Protein AF-A0AAD3MN88-F1 (afdb_monomer)

Organism: Lates japonicus (NCBI:txid270547)

pLDDT: mean 76.92, std 19.38, range [37.38, 96.88]

Sequence (72 aa):
MSEGKARRGPNGENIESPGYPYGYPNYANCTWVIVAAEHNRIQLVSQGFALEEDFDILSVYDGPPSPGNHNV

Secondary structure (DSSP, 8-state):
----------TTPPP--TTTTS-PPTT--------PPTT-------S-----TTT------SSS--TT----

InterPro domains:
  IPR000859 CUB domain [PF00431] (13-66)
  IPR000859 CUB domain [PS01180] (2-72)
  IPR000859 CUB domain [cd00041] (15-68)
  IPR035914 Spermadhesin, CUB domain superfamily [G3DSA:2.60.120.290] (4-71)
  IPR035914 Spermadhesin, CUB domain superfamily [SSF49854] (14-69)
  IPR052129 Spermadhesin-Link domain-containing protein [PTHR46908] (14-65)

Structure (mmCIF, N/CA/C/O backbone):
data_AF-A0AAD3MN88-F1
#
_entry.id   AF-A0AAD3MN88-F1
#
loop_
_atom_site.group_PDB
_atom_site.id
_atom_site.type_symbol
_atom_site.label_atom_id
_atom_site.label_alt_id
_atom_site.label_comp_id
_atom_site.label_asym_id
_atom_site.label_entity_id
_atom_site.label_seq_id
_atom_site.pdbx_PDB_ins_code
_atom_site.Cartn_x
_atom_site.Cartn_y
_atom_site.Cartn_z
_atom_site.occupancy
_atom_site.B_iso_or_equiv
_atom_site.auth_seq_id
_atom_site.auth_comp_id
_atom_site.auth_asym_id
_atom_site.auth_atom_id
_atom_site.pdbx_PDB_model_num
ATOM 1 N N . MET A 1 1 ? 7.106 9.908 -9.531 1.00 37.88 1 MET A N 1
ATOM 2 C CA . MET A 1 1 ? 6.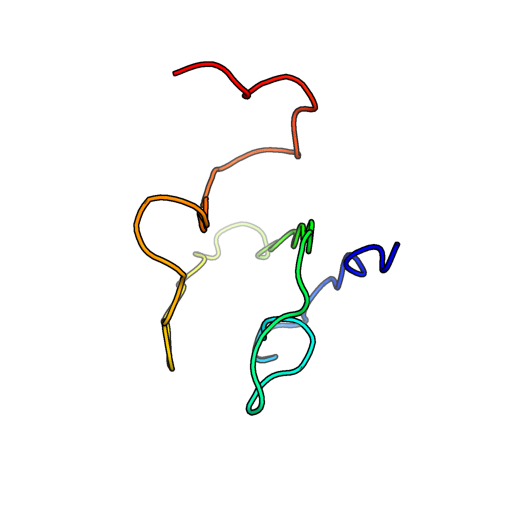517 10.327 -8.243 1.00 37.88 1 MET A CA 1
ATOM 3 C C . MET A 1 1 ? 5.006 10.301 -8.406 1.00 37.88 1 MET A C 1
ATOM 5 O O . MET A 1 1 ? 4.423 11.292 -8.820 1.00 37.88 1 MET A O 1
ATOM 9 N N . SER A 1 2 ? 4.381 9.141 -8.221 1.00 37.97 2 SER A N 1
ATOM 10 C CA . SER A 1 2 ? 2.921 9.040 -8.151 1.00 37.97 2 SER A CA 1
ATOM 11 C C . SER A 1 2 ? 2.581 8.753 -6.699 1.00 37.97 2 SER A C 1
ATOM 13 O O . SER A 1 2 ? 2.806 7.644 -6.223 1.00 37.97 2 SER A O 1
ATOM 15 N N . GLU A 1 3 ? 2.133 9.775 -5.981 1.00 41.91 3 GLU A N 1
ATOM 16 C CA . GLU A 1 3 ? 1.660 9.622 -4.611 1.00 41.91 3 GLU A CA 1
ATOM 17 C C . GLU A 1 3 ? 0.418 8.722 -4.623 1.00 41.91 3 GLU A C 1
ATOM 19 O O . GLU A 1 3 ? -0.560 8.995 -5.328 1.00 41.91 3 GLU A O 1
ATOM 24 N N . GLY A 1 4 ? 0.463 7.619 -3.873 1.00 45.09 4 GLY A N 1
ATOM 25 C CA . GLY A 1 4 ? -0.710 6.792 -3.629 1.00 45.09 4 GLY A CA 1
ATOM 26 C C . GLY A 1 4 ? -1.786 7.640 -2.955 1.00 45.09 4 GLY A C 1
ATOM 27 O O . GLY A 1 4 ? -1.625 8.101 -1.828 1.00 45.09 4 GLY A O 1
ATOM 28 N N . LYS A 1 5 ? -2.887 7.893 -3.664 1.00 45.16 5 LYS A N 1
ATOM 29 C CA . LYS A 1 5 ? -4.021 8.658 -3.144 1.00 45.16 5 LYS A CA 1
ATOM 30 C C . LYS A 1 5 ? -4.599 7.917 -1.939 1.00 45.16 5 LYS A C 1
ATOM 32 O O . LYS A 1 5 ? -5.139 6.826 -2.108 1.00 45.16 5 LYS A O 1
ATOM 37 N N . ALA A 1 6 ? -4.556 8.538 -0.759 1.00 42.66 6 ALA A N 1
ATOM 38 C CA . ALA A 1 6 ? -5.278 8.077 0.424 1.00 42.66 6 ALA A CA 1
ATOM 39 C C . ALA A 1 6 ? -6.785 8.064 0.116 1.00 42.66 6 ALA A C 1
ATOM 41 O O . ALA A 1 6 ? -7.491 9.068 0.246 1.00 42.66 6 ALA A O 1
ATOM 42 N N . ARG A 1 7 ? -7.291 6.938 -0.387 1.00 50.00 7 ARG A N 1
ATOM 43 C CA . ARG A 1 7 ? -8.722 6.728 -0.581 1.00 50.00 7 ARG A CA 1
ATOM 44 C C . ARG A 1 7 ? -9.286 6.209 0.733 1.00 50.00 7 ARG A C 1
ATOM 46 O O . ARG A 1 7 ? -8.961 5.105 1.151 1.00 50.00 7 ARG A O 1
ATOM 53 N N . ARG A 1 8 ? -10.162 6.997 1.363 1.00 49.16 8 ARG A N 1
ATOM 54 C CA . ARG A 1 8 ? -11.197 6.446 2.244 1.00 49.16 8 ARG A CA 1
ATOM 55 C C . ARG A 1 8 ? -12.106 5.612 1.347 1.00 49.16 8 ARG A C 1
ATOM 57 O O . ARG A 1 8 ? -13.014 6.168 0.737 1.00 49.16 8 ARG A O 1
ATOM 64 N N . GLY A 1 9 ? -11.799 4.330 1.187 1.00 48.38 9 GLY A N 1
ATOM 65 C CA . GLY A 1 9 ? -12.704 3.420 0.498 1.00 48.38 9 GLY A CA 1
ATOM 66 C C . GLY A 1 9 ? -14.000 3.342 1.308 1.00 48.38 9 GLY A C 1
ATOM 67 O O . GLY A 1 9 ? -13.931 2.990 2.489 1.00 48.38 9 GLY A O 1
ATOM 68 N N . PRO A 1 10 ? -15.169 3.709 0.756 1.00 45.44 10 PRO A N 1
ATOM 69 C CA . PRO A 1 10 ? -16.425 3.305 1.364 1.00 45.44 10 PRO A CA 1
ATOM 70 C C . PRO A 1 10 ? -16.490 1.772 1.325 1.00 45.44 10 PRO A C 1
ATOM 72 O O . PRO A 1 10 ? -15.871 1.143 0.467 1.00 45.44 10 PRO A O 1
ATOM 75 N N . ASN A 1 11 ? -17.213 1.168 2.267 1.00 52.81 11 ASN A N 1
ATOM 76 C CA . ASN A 1 11 ? -17.436 -0.278 2.321 1.00 52.81 11 ASN A CA 1
ATOM 77 C C . ASN A 1 11 ? -17.685 -0.857 0.907 1.00 52.81 11 ASN A C 1
ATOM 79 O O . ASN A 1 11 ? -18.716 -0.555 0.308 1.00 52.81 11 ASN A O 1
ATOM 83 N N . GLY A 1 12 ? -16.755 -1.671 0.388 1.00 57.06 12 GLY A N 1
ATOM 84 C CA . GLY A 1 12 ? -16.927 -2.419 -0.866 1.00 57.06 12 GLY A CA 1
ATOM 85 C C . GLY A 1 12 ? -16.156 -1.956 -2.115 1.00 57.06 12 GLY A C 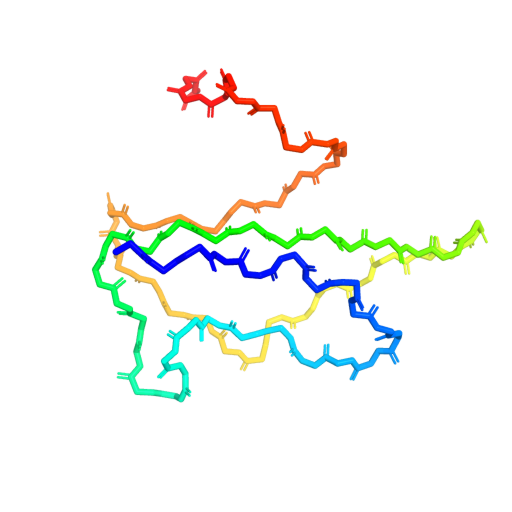1
ATOM 86 O O . GLY A 1 12 ? -16.382 -2.551 -3.163 1.00 57.06 12 GLY A O 1
ATOM 87 N N . GLU A 1 13 ? -15.260 -0.959 -2.066 1.00 68.81 13 GLU A N 1
ATOM 88 C CA . GLU A 1 13 ? -14.341 -0.690 -3.200 1.00 68.81 13 GLU A CA 1
ATOM 89 C C . GLU A 1 13 ? -13.131 -1.650 -3.201 1.00 68.81 13 GLU A C 1
ATOM 91 O O . GLU A 1 13 ? -12.491 -1.859 -2.168 1.00 68.81 13 GLU A O 1
ATOM 96 N N . ASN A 1 14 ? -12.786 -2.192 -4.376 1.00 78.56 14 ASN A N 1
ATOM 97 C CA . ASN A 1 14 ? -11.537 -2.923 -4.597 1.00 78.56 14 ASN A CA 1
ATOM 98 C C . ASN A 1 14 ? -10.337 -1.966 -4.468 1.00 78.56 14 ASN A C 1
ATOM 100 O O . ASN A 1 14 ? -10.297 -0.913 -5.106 1.00 78.56 14 ASN A O 1
ATOM 104 N N . ILE A 1 15 ? -9.347 -2.345 -3.655 1.00 86.88 15 ILE A N 1
ATOM 105 C CA . ILE A 1 15 ? -8.050 -1.663 -3.581 1.00 86.88 15 ILE A CA 1
ATOM 106 C C . ILE A 1 15 ? -7.104 -2.378 -4.537 1.00 86.88 15 ILE A C 1
ATOM 108 O O . ILE A 1 15 ? -6.875 -3.578 -4.403 1.00 86.88 15 ILE A O 1
ATOM 112 N N . GLU A 1 16 ? -6.553 -1.632 -5.486 1.00 89.88 16 GLU A N 1
ATOM 113 C CA . GLU A 1 16 ? -5.671 -2.161 -6.521 1.00 89.88 16 GLU A CA 1
ATOM 114 C C . GLU A 1 16 ? -4.329 -1.431 -6.507 1.00 89.88 16 GLU A C 1
ATOM 116 O O . GLU A 1 16 ? -4.243 -0.238 -6.190 1.00 89.88 16 GLU A O 1
ATOM 121 N N . SER A 1 17 ? -3.272 -2.149 -6.886 1.00 91.00 17 SER A N 1
ATOM 122 C CA . SER A 1 17 ? -1.980 -1.537 -7.170 1.00 91.00 17 SER A CA 1
ATOM 123 C C . SER A 1 17 ? -2.112 -0.555 -8.344 1.00 91.00 17 SER A C 1
ATOM 125 O O . SER A 1 17 ? -2.856 -0.837 -9.291 1.00 91.00 17 SER A O 1
ATOM 127 N N . PRO A 1 18 ? -1.369 0.567 -8.360 1.00 90.62 18 PRO A N 1
ATOM 128 C CA . PRO A 1 18 ? -1.321 1.433 -9.535 1.00 90.62 18 PRO A CA 1
ATOM 129 C C . PRO A 1 18 ? -0.964 0.61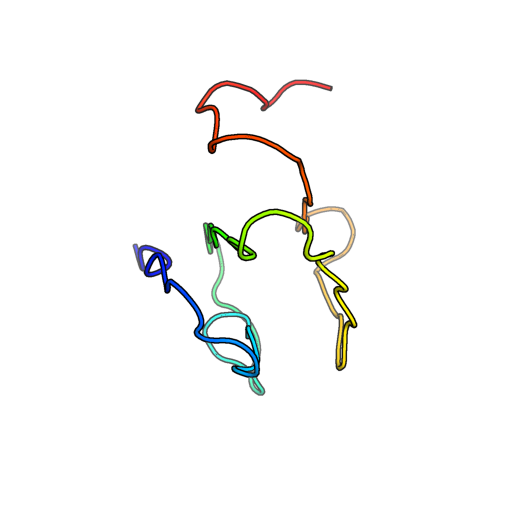4 -10.777 1.00 90.62 18 PRO A C 1
ATOM 131 O O . PRO A 1 18 ? -0.066 -0.210 -10.709 1.00 90.62 18 PRO A O 1
ATOM 134 N N . GLY A 1 19 ? -1.661 0.812 -11.895 1.00 88.94 19 GLY A N 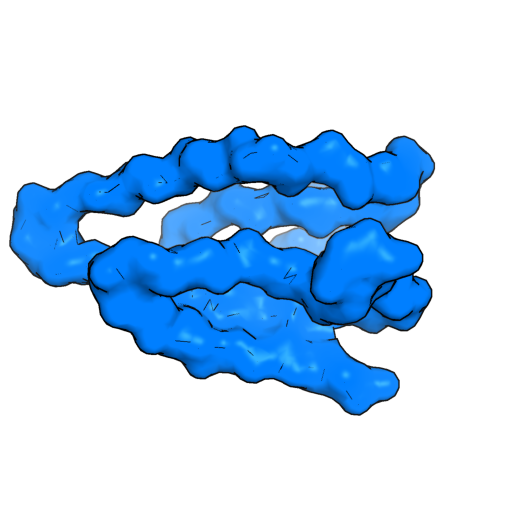1
ATOM 135 C CA . GLY A 1 19 ? -1.366 0.098 -13.143 1.00 88.94 19 GLY A CA 1
ATOM 136 C C . GLY A 1 19 ? -1.944 -1.317 -13.259 1.00 88.94 19 GLY A C 1
ATOM 137 O O . GLY A 1 19 ? -1.796 -1.927 -14.316 1.00 88.94 19 GLY A O 1
ATOM 138 N N . TYR A 1 20 ? -2.662 -1.829 -12.250 1.00 88.88 20 TYR A N 1
ATOM 139 C CA . TYR A 1 20 ? -3.445 -3.063 -12.403 1.00 88.88 20 TYR A CA 1
ATOM 140 C C . TYR A 1 20 ? -4.406 -2.966 -13.616 1.00 88.88 20 TYR A C 1
ATOM 142 O O . TYR A 1 20 ? -5.003 -1.906 -13.824 1.00 88.88 20 TYR A O 1
ATOM 150 N N . PRO A 1 21 ? -4.557 -4.024 -14.446 1.00 92.62 21 PRO A N 1
ATOM 151 C CA . PRO A 1 21 ? -3.955 -5.362 -14.340 1.00 92.62 21 PRO A CA 1
ATOM 152 C C . PRO A 1 21 ? -2.587 -5.52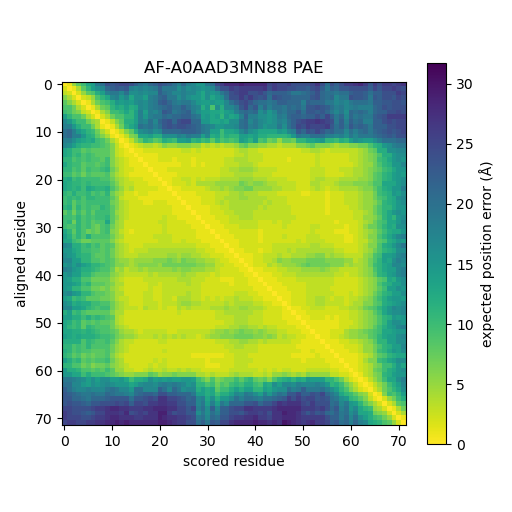0 -15.032 1.00 92.62 21 PRO A C 1
ATOM 154 O O . PRO A 1 21 ? -2.075 -6.631 -15.120 1.00 92.62 21 PRO A O 1
ATOM 157 N N . TYR A 1 22 ? -1.994 -4.443 -15.547 1.00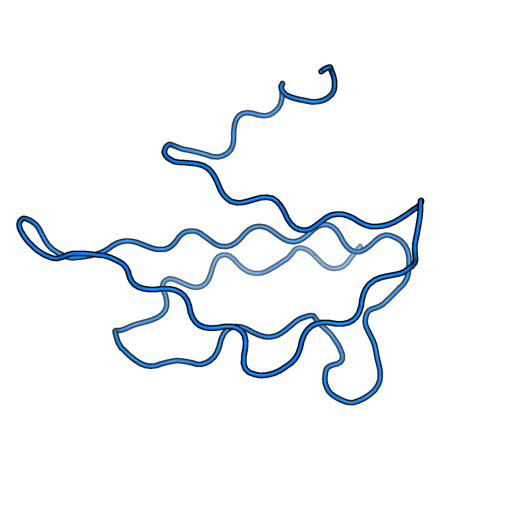 92.06 22 TYR A N 1
ATOM 158 C CA . TYR A 1 22 ? -0.789 -4.481 -16.388 1.00 92.06 22 TYR A CA 1
ATOM 159 C C . TYR A 1 22 ? 0.537 -4.480 -15.608 1.00 92.06 22 TYR A C 1
ATOM 161 O O . TYR A 1 22 ? 1.598 -4.580 -16.219 1.00 92.06 22 TYR A O 1
ATOM 169 N N . GLY A 1 23 ? 0.477 -4.393 -14.279 1.00 89.62 23 GLY A N 1
ATOM 170 C CA . GLY A 1 23 ? 1.637 -4.355 -13.388 1.00 89.62 23 GLY A CA 1
ATOM 171 C C . GLY A 1 23 ? 1.832 -2.983 -12.746 1.00 89.62 23 GLY A C 1
ATOM 172 O O . GLY A 1 23 ? 1.372 -1.962 -13.263 1.00 89.62 23 GLY A O 1
ATOM 173 N N . TYR A 1 24 ? 2.490 -2.966 -11.590 1.00 93.38 24 TYR A N 1
ATOM 174 C CA . TYR A 1 24 ? 2.776 -1.740 -10.855 1.00 93.38 24 TYR A CA 1
ATOM 175 C C . TYR A 1 24 ? 4.057 -1.058 -11.352 1.00 93.38 24 TYR A C 1
ATOM 177 O O . TYR A 1 24 ? 4.956 -1.724 -11.861 1.00 93.38 24 TYR A O 1
ATOM 185 N N . PRO A 1 25 ? 4.150 0.282 -11.259 1.00 94.31 25 PRO A N 1
ATOM 186 C CA . PRO A 1 25 ? 5.342 0.997 -11.688 1.00 94.31 25 PRO A CA 1
ATOM 187 C C . PRO A 1 25 ? 6.494 0.791 -10.698 1.00 94.31 25 PRO A C 1
ATOM 189 O O . PRO A 1 25 ? 6.278 0.703 -9.490 1.00 94.31 25 PRO A O 1
ATOM 192 N N . ASN A 1 26 ? 7.727 0.820 -11.205 1.00 93.56 26 ASN A N 1
ATOM 193 C CA . ASN A 1 26 ? 8.924 0.815 -10.365 1.00 93.56 26 ASN A CA 1
ATOM 194 C C . ASN A 1 26 ? 8.895 1.975 -9.361 1.00 93.56 26 ASN A C 1
ATOM 196 O O . ASN A 1 26 ? 8.464 3.088 -9.688 1.00 93.56 26 ASN A O 1
ATOM 200 N N . TYR A 1 27 ? 9.419 1.725 -8.160 1.00 92.06 27 TYR A N 1
ATOM 201 C CA . TYR A 1 27 ? 9.484 2.703 -7.067 1.00 92.06 27 TYR A CA 1
ATOM 202 C C . TYR A 1 27 ? 8.107 3.213 -6.602 1.00 92.06 27 TYR A C 1
ATOM 204 O O . TYR A 1 27 ? 7.995 4.331 -6.085 1.00 92.06 27 TYR A O 1
ATOM 212 N N . ALA A 1 28 ? 7.044 2.425 -6.798 1.00 89.69 28 ALA A N 1
ATOM 213 C CA . ALA A 1 28 ? 5.736 2.727 -6.236 1.00 89.69 28 ALA A CA 1
ATOM 214 C C . ALA A 1 28 ? 5.808 2.737 -4.702 1.00 89.69 28 ALA A C 1
ATOM 216 O O . ALA A 1 28 ? 6.223 1.767 -4.080 1.00 89.69 28 ALA A O 1
ATOM 217 N N . ASN A 1 29 ? 5.352 3.828 -4.089 1.00 87.38 29 ASN A N 1
ATOM 218 C CA . ASN A 1 29 ? 5.184 3.928 -2.644 1.00 87.38 29 ASN A CA 1
ATOM 219 C C . ASN A 1 29 ? 3.722 4.279 -2.359 1.00 87.38 29 ASN A C 1
ATOM 221 O O . ASN A 1 29 ? 3.286 5.414 -2.577 1.00 87.38 29 ASN A O 1
ATOM 225 N N . CYS A 1 30 ? 2.951 3.266 -1.970 1.00 86.50 30 CYS A N 1
ATOM 226 C CA . CYS A 1 30 ? 1.508 3.365 -1.811 1.00 86.50 30 CYS A CA 1
ATOM 227 C C . CYS A 1 30 ? 1.111 3.117 -0.359 1.00 86.50 30 CYS A C 1
ATOM 229 O O . CYS A 1 30 ? 1.493 2.112 0.230 1.00 86.50 30 CYS A O 1
ATOM 231 N N . THR A 1 31 ? 0.263 3.998 0.169 1.00 85.31 31 THR A N 1
ATOM 232 C CA . THR A 1 31 ? -0.327 3.847 1.498 1.00 85.31 31 THR A CA 1
ATOM 233 C C . THR A 1 31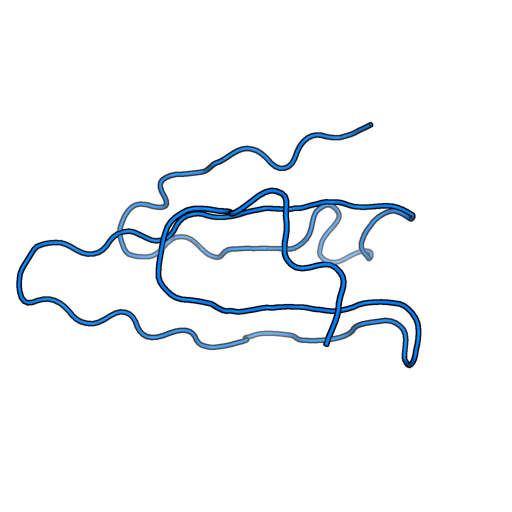 ? -1.833 4.004 1.391 1.00 85.31 31 THR A C 1
ATOM 235 O O . THR A 1 31 ? -2.333 5.025 0.910 1.00 85.31 31 THR A O 1
ATOM 238 N N . TRP A 1 32 ? -2.564 3.009 1.884 1.00 84.06 32 TRP A N 1
ATOM 239 C CA . TRP A 1 32 ? -4.016 3.054 2.006 1.00 84.06 32 TRP A CA 1
ATOM 240 C C . TRP A 1 32 ? -4.399 2.990 3.480 1.00 84.06 32 TRP A C 1
ATOM 242 O O . TRP A 1 32 ? -3.847 2.195 4.234 1.00 84.06 32 TRP A O 1
ATOM 252 N N . VAL A 1 33 ? -5.354 3.825 3.888 1.00 82.94 33 VAL A N 1
ATOM 253 C CA . VAL A 1 33 ? -5.889 3.825 5.253 1.00 82.94 33 VAL A CA 1
ATOM 254 C C . VAL A 1 33 ? -7.309 3.288 5.203 1.00 82.94 33 VAL A C 1
ATOM 256 O O . VAL A 1 33 ? -8.201 3.922 4.636 1.00 82.94 33 VAL A O 1
ATOM 259 N N . ILE A 1 34 ? -7.507 2.117 5.799 1.00 81.94 34 ILE A N 1
ATOM 260 C CA . ILE A 1 34 ? -8.804 1.447 5.866 1.00 81.94 34 ILE A CA 1
ATOM 261 C C . ILE A 1 34 ? -9.393 1.720 7.246 1.00 81.94 34 ILE A C 1
ATOM 263 O O . ILE A 1 34 ? -8.792 1.387 8.261 1.00 81.94 34 ILE A O 1
ATOM 267 N N . VAL A 1 35 ? -10.569 2.347 7.279 1.00 83.44 35 VAL A N 1
ATOM 268 C CA . VAL A 1 35 ? -11.267 2.695 8.522 1.00 83.44 35 VAL A CA 1
ATOM 269 C C . VAL A 1 35 ? -12.636 2.039 8.499 1.00 83.44 35 VAL A C 1
ATOM 271 O O . VAL A 1 35 ? -13.445 2.327 7.619 1.00 83.44 35 VAL A O 1
ATOM 274 N N . ALA A 1 36 ? -12.899 1.173 9.472 1.00 83.06 36 ALA A N 1
ATOM 275 C CA . ALA A 1 36 ? -14.232 0.645 9.719 1.00 83.06 36 ALA A CA 1
ATOM 276 C C . ALA A 1 36 ? -14.968 1.518 10.746 1.00 83.06 36 ALA A C 1
ATOM 278 O O . ALA A 1 36 ? -14.345 2.218 11.544 1.00 83.06 36 ALA A O 1
ATOM 279 N N . ALA A 1 37 ? -16.302 1.476 10.726 1.00 86.88 37 ALA A N 1
ATOM 280 C CA . ALA A 1 37 ? -17.099 2.068 11.795 1.00 86.88 37 ALA A CA 1
ATOM 281 C C . ALA A 1 37 ? -16.798 1.386 13.139 1.00 86.88 37 ALA A C 1
ATOM 283 O O . ALA A 1 37 ? -16.336 0.241 13.179 1.00 86.88 37 ALA A O 1
ATOM 284 N N . GLU A 1 38 ? -17.087 2.080 14.237 1.00 87.19 38 GLU A N 1
ATOM 285 C CA . GLU A 1 38 ? -16.951 1.503 15.572 1.00 87.19 38 GLU A CA 1
ATOM 286 C C . GLU A 1 38 ? -17.711 0.175 15.669 1.00 87.19 38 GLU A C 1
ATOM 288 O O . GLU A 1 38 ? -18.794 0.013 15.107 1.00 87.19 38 GLU A O 1
ATOM 293 N N . HIS A 1 39 ? -17.106 -0.789 16.364 1.00 91.06 39 HIS A N 1
ATOM 294 C CA . HIS A 1 39 ? -17.611 -2.155 16.533 1.00 91.06 39 HIS A CA 1
ATOM 295 C C . HIS A 1 39 ? -17.697 -3.020 15.258 1.00 91.06 39 HIS A C 1
ATOM 297 O O . HIS A 1 39 ? -18.104 -4.180 15.354 1.00 91.06 39 HIS A O 1
ATOM 303 N N . ASN A 1 40 ? -17.244 -2.534 14.097 1.00 87.88 40 ASN A N 1
ATOM 304 C CA . ASN A 1 40 ? -17.056 -3.367 12.906 1.00 87.88 40 ASN A CA 1
ATOM 305 C C . ASN A 1 40 ? -15.664 -4.015 12.875 1.00 87.88 40 ASN A C 1
ATOM 307 O O . ASN A 1 40 ? -14.735 -3.606 13.570 1.00 87.88 40 ASN A O 1
ATOM 311 N N . ARG A 1 41 ? -15.515 -5.041 12.030 1.00 86.50 41 ARG A N 1
ATOM 312 C CA . ARG A 1 41 ? -14.235 -5.705 11.752 1.00 86.50 41 ARG A CA 1
ATOM 313 C C . ARG A 1 41 ? -13.810 -5.444 10.313 1.00 86.50 41 ARG A C 1
ATOM 315 O O . ARG A 1 41 ? -14.652 -5.417 9.419 1.00 86.50 41 ARG A O 1
ATOM 322 N N . ILE A 1 42 ? -12.506 -5.297 10.101 1.00 86.69 42 ILE A N 1
ATOM 323 C CA . ILE A 1 42 ? -11.909 -5.224 8.766 1.00 86.69 42 ILE A CA 1
ATOM 324 C C . ILE A 1 42 ? -11.541 -6.646 8.338 1.00 86.69 42 ILE A C 1
ATOM 326 O O . ILE A 1 42 ? -10.835 -7.350 9.058 1.00 86.69 42 ILE A O 1
ATOM 330 N N . GLN A 1 43 ? -12.012 -7.059 7.163 1.00 88.44 43 GLN A N 1
ATOM 331 C CA . GLN A 1 43 ? -11.585 -8.284 6.494 1.00 88.44 43 GLN A CA 1
ATOM 332 C C . GLN A 1 43 ? -10.923 -7.903 5.171 1.00 88.44 43 GLN A C 1
ATOM 334 O O . GLN A 1 43 ? -11.533 -7.222 4.350 1.00 88.44 43 GLN A O 1
ATOM 339 N N . LEU A 1 44 ? -9.686 -8.355 4.969 1.00 86.38 44 LEU A N 1
ATOM 340 C CA . LEU A 1 44 ? -8.949 -8.177 3.721 1.00 86.38 44 LEU A CA 1
ATOM 341 C C . LEU A 1 44 ? -8.877 -9.516 2.994 1.00 86.38 44 LEU A C 1
ATOM 343 O O . LEU A 1 44 ? -8.531 -10.532 3.593 1.00 86.38 44 LEU A O 1
ATOM 347 N N . VAL A 1 45 ? -9.216 -9.510 1.708 1.00 88.69 45 VAL A N 1
ATOM 348 C CA . VAL A 1 45 ? -9.138 -10.683 0.835 1.00 88.69 45 VAL A CA 1
ATOM 349 C C . VAL A 1 45 ? -8.376 -10.273 -0.415 1.00 88.69 45 VAL A C 1
ATOM 351 O O . VAL A 1 45 ? -8.825 -9.391 -1.147 1.00 88.69 45 VAL A O 1
ATOM 354 N N . SER A 1 46 ? -7.226 -10.897 -0.663 1.00 89.38 46 SER A N 1
ATOM 355 C CA . SER A 1 46 ? -6.497 -10.703 -1.912 1.00 89.38 46 SER A CA 1
ATOM 356 C C . SER A 1 46 ? -7.195 -11.472 -3.034 1.00 89.38 46 SER A C 1
ATOM 358 O O . SER A 1 46 ? -7.331 -12.692 -2.986 1.00 89.38 46 SER A O 1
ATOM 360 N N . GLN A 1 47 ? -7.662 -10.749 -4.053 1.00 89.00 47 GLN A N 1
ATOM 361 C CA . GLN A 1 47 ? -8.214 -11.356 -5.274 1.00 89.00 47 GLN A CA 1
ATOM 362 C C . GLN A 1 47 ? -7.110 -11.699 -6.288 1.00 89.00 47 GLN A C 1
ATOM 364 O O . GLN A 1 47 ? -7.264 -12.608 -7.097 1.00 89.00 47 GLN A O 1
ATOM 369 N N . GLY A 1 48 ? -5.976 -11.001 -6.210 1.00 88.62 48 GLY A N 1
ATOM 370 C CA . GLY A 1 48 ? -4.748 -11.285 -6.940 1.00 88.62 48 GLY A CA 1
ATOM 371 C C . GLY A 1 48 ? -3.563 -10.714 -6.167 1.00 88.62 48 GLY A C 1
ATOM 372 O O . GLY A 1 48 ? -3.671 -9.633 -5.588 1.00 88.62 48 GLY A O 1
ATOM 373 N N . PHE A 1 49 ? -2.462 -11.460 -6.108 1.00 92.12 49 PHE A N 1
ATOM 374 C CA . PHE A 1 49 ? -1.259 -11.061 -5.383 1.00 92.12 49 PHE A CA 1
ATOM 375 C C . PHE A 1 49 ? -0.020 -11.547 -6.134 1.00 92.12 49 PHE A C 1
ATOM 377 O O . PHE A 1 49 ? 0.194 -12.751 -6.262 1.00 92.12 49 PHE A O 1
ATOM 384 N N . ALA A 1 50 ? 0.758 -10.603 -6.656 1.00 94.81 50 ALA A N 1
ATOM 385 C CA . ALA A 1 50 ? 2.015 -10.853 -7.347 1.00 94.81 50 ALA A CA 1
ATOM 386 C C . ALA A 1 50 ? 2.937 -9.657 -7.092 1.00 94.81 50 ALA A C 1
ATOM 388 O O . ALA A 1 50 ? 2.595 -8.538 -7.469 1.00 94.81 50 ALA A O 1
ATOM 389 N N . LEU A 1 51 ? 4.060 -9.907 -6.423 1.00 94.81 51 LEU A N 1
ATOM 390 C CA . LEU A 1 51 ? 5.123 -8.943 -6.146 1.00 94.81 51 LEU A CA 1
ATOM 391 C C . LEU A 1 51 ? 6.455 -9.520 -6.636 1.00 94.81 51 LEU A C 1
ATOM 393 O O . LEU A 1 51 ? 6.578 -10.739 -6.778 1.00 94.81 51 LEU A O 1
ATOM 397 N N . GLU A 1 52 ? 7.431 -8.653 -6.884 1.00 96.88 52 GLU A N 1
ATOM 398 C CA . GLU A 1 52 ? 8.806 -9.045 -7.173 1.00 96.88 52 GLU A CA 1
ATOM 399 C C . GLU A 1 52 ? 9.448 -9.625 -5.904 1.00 96.88 52 GLU A C 1
ATOM 401 O O . GLU A 1 52 ? 9.501 -8.970 -4.860 1.00 96.88 52 GLU A O 1
ATOM 406 N N . GLU A 1 53 ? 9.894 -10.880 -5.986 1.00 95.31 53 GLU A N 1
ATOM 407 C CA . GLU A 1 53 ? 10.543 -11.589 -4.879 1.00 95.31 53 GLU A CA 1
ATOM 408 C C . GLU A 1 53 ? 11.820 -10.853 -4.448 1.00 95.31 53 GLU A C 1
ATOM 410 O O . GLU A 1 53 ? 12.542 -10.334 -5.289 1.00 95.31 53 GLU A O 1
ATOM 415 N N . ASP A 1 54 ? 12.082 -10.782 -3.142 1.00 95.62 54 ASP A N 1
ATOM 416 C CA . ASP A 1 54 ? 13.223 -10.086 -2.519 1.00 95.62 54 ASP A CA 1
ATOM 417 C C . ASP A 1 54 ? 13.289 -8.550 -2.676 1.00 95.62 54 ASP A C 1
ATOM 419 O O . ASP A 1 54 ? 14.116 -7.917 -2.013 1.00 95.62 54 ASP A O 1
ATOM 423 N N . PHE A 1 55 ? 12.418 -7.926 -3.477 1.00 95.81 55 PHE A N 1
ATOM 424 C CA . PHE A 1 55 ? 12.447 -6.474 -3.720 1.00 95.81 55 PHE A CA 1
ATOM 425 C C . PHE A 1 55 ? 11.220 -5.736 -3.187 1.00 95.81 55 PHE A C 1
ATOM 427 O O . PHE A 1 55 ? 11.365 -4.687 -2.550 1.00 95.81 55 PHE A O 1
ATOM 434 N N . ASP A 1 56 ? 10.023 -6.278 -3.413 1.00 95.94 56 ASP A N 1
ATOM 435 C CA . ASP A 1 56 ? 8.773 -5.581 -3.126 1.00 95.94 56 ASP A CA 1
ATOM 436 C C . ASP A 1 56 ? 8.017 -6.196 -1.944 1.00 95.94 56 ASP A C 1
ATOM 438 O O . ASP A 1 56 ? 7.968 -7.411 -1.752 1.00 95.94 56 ASP A O 1
ATOM 442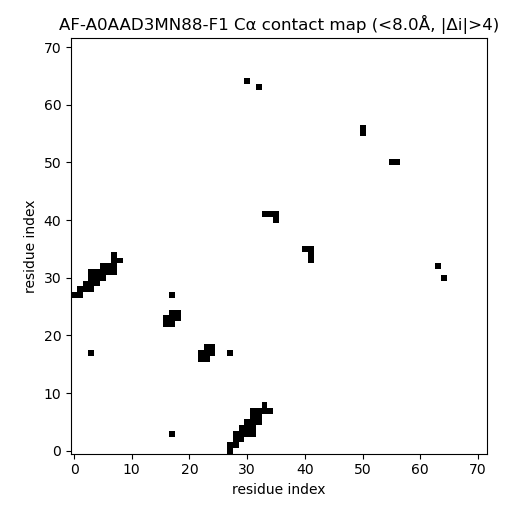 N N . ILE A 1 57 ? 7.374 -5.343 -1.140 1.00 93.62 57 ILE A N 1
ATOM 443 C CA . ILE A 1 57 ? 6.667 -5.754 0.079 1.00 93.62 57 ILE A CA 1
ATOM 444 C C . ILE A 1 57 ? 5.276 -5.119 0.125 1.00 93.62 57 ILE A C 1
ATOM 446 O O . ILE A 1 57 ? 5.117 -3.913 -0.062 1.00 93.62 57 ILE A O 1
ATOM 450 N N . LEU A 1 58 ? 4.271 -5.927 0.480 1.00 92.62 58 LEU A N 1
ATOM 451 C CA . LEU A 1 58 ? 2.993 -5.446 1.005 1.00 92.62 58 LEU A CA 1
ATOM 452 C C . LEU A 1 58 ? 2.985 -5.622 2.526 1.00 92.62 58 LEU A C 1
ATOM 454 O O . LEU A 1 58 ? 3.037 -6.747 3.020 1.00 92.62 58 LEU A O 1
ATOM 458 N N . SER A 1 59 ? 2.874 -4.520 3.267 1.00 92.00 59 SER A N 1
ATOM 459 C CA . SER A 1 59 ? 2.737 -4.541 4.724 1.00 92.00 59 SER A CA 1
ATOM 460 C C . SER A 1 59 ? 1.324 -4.149 5.156 1.00 92.00 59 SER A C 1
ATOM 462 O O . SER A 1 59 ? 0.693 -3.260 4.584 1.00 92.00 59 SER A O 1
ATOM 464 N N . VAL A 1 60 ? 0.820 -4.834 6.184 1.00 90.06 60 VAL A N 1
ATOM 465 C CA . VAL A 1 60 ? -0.458 -4.528 6.837 1.00 90.06 60 VAL A CA 1
ATOM 466 C C . VAL A 1 60 ? -0.179 -4.338 8.318 1.00 90.06 60 VAL A C 1
ATOM 468 O O . VAL A 1 60 ? 0.363 -5.230 8.968 1.00 90.06 60 VAL A O 1
ATOM 471 N N . TYR A 1 61 ? -0.535 -3.175 8.849 1.00 87.62 61 TYR A N 1
ATOM 472 C CA . TYR A 1 61 ? -0.347 -2.837 10.255 1.00 87.62 61 TYR A CA 1
ATOM 473 C C . TYR A 1 61 ? -1.539 -2.029 10.769 1.00 87.62 61 TYR A C 1
ATOM 475 O O . TYR A 1 61 ? -2.246 -1.380 9.999 1.00 87.62 61 TYR A O 1
ATOM 483 N N . ASP A 1 62 ? -1.761 -2.103 12.079 1.00 84.31 62 ASP A N 1
ATOM 484 C CA . ASP A 1 62 ? -2.705 -1.241 12.788 1.00 84.31 62 ASP A CA 1
ATOM 485 C C . ASP A 1 62 ? -2.011 0.070 13.194 1.00 84.31 62 ASP A C 1
ATOM 487 O O . ASP A 1 62 ? -0.823 0.080 13.530 1.00 84.3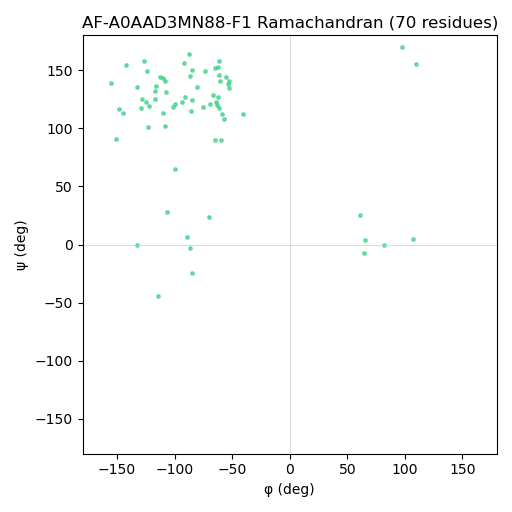1 62 ASP A O 1
ATOM 491 N N . GLY A 1 63 ? -2.757 1.171 13.178 1.00 72.00 63 GLY A N 1
ATOM 492 C CA . GLY A 1 63 ? -2.272 2.508 13.508 1.00 72.00 63 GLY A CA 1
ATOM 493 C C . GLY A 1 63 ? -1.885 3.375 12.297 1.00 72.00 63 GLY A C 1
ATOM 494 O O . GLY A 1 63 ? -1.866 2.921 11.153 1.00 72.00 63 GLY A O 1
ATOM 495 N N . PRO A 1 64 ? -1.630 4.677 12.522 1.00 62.84 64 PRO A N 1
ATOM 496 C CA . PRO A 1 64 ? -1.272 5.609 11.457 1.00 62.84 64 PRO A CA 1
ATOM 497 C C . PRO A 1 64 ? 0.080 5.252 10.816 1.00 62.84 64 PRO A C 1
ATOM 499 O O . PRO A 1 64 ? 0.950 4.719 11.507 1.00 62.84 64 PRO A O 1
ATOM 502 N N . PRO A 1 65 ? 0.300 5.595 9.528 1.00 57.84 65 PRO A N 1
ATOM 503 C CA . PRO A 1 65 ? 1.594 5.420 8.881 1.00 57.84 65 PRO A CA 1
ATOM 504 C C . PRO A 1 65 ? 2.675 6.166 9.659 1.00 57.84 65 PRO A C 1
ATOM 506 O O . PRO A 1 65 ? 2.722 7.397 9.665 1.00 57.84 65 PRO A O 1
ATOM 509 N N . SER A 1 66 ? 3.530 5.415 10.351 1.00 56.38 66 SER A N 1
ATOM 510 C CA . SER A 1 66 ? 4.675 5.978 11.051 1.00 56.38 66 SER A CA 1
ATOM 511 C C . SER A 1 66 ? 5.834 6.114 10.058 1.00 56.38 66 SER A C 1
ATOM 513 O O . SER A 1 66 ? 6.224 5.106 9.474 1.00 56.38 66 SER A O 1
ATOM 515 N N . PRO A 1 67 ? 6.436 7.299 9.867 1.00 56.12 67 PRO A N 1
ATOM 516 C CA . PRO A 1 67 ? 7.573 7.490 8.956 1.00 56.12 67 PRO A CA 1
ATOM 517 C C . PRO A 1 67 ? 8.894 6.848 9.448 1.00 56.12 67 PRO A C 1
ATOM 519 O O . PRO A 1 67 ? 9.970 7.303 9.075 1.00 56.12 67 PRO A O 1
ATOM 522 N N . GLY A 1 68 ? 8.843 5.829 10.316 1.00 50.09 68 GLY A N 1
ATOM 523 C CA . GLY A 1 68 ? 9.992 5.344 11.091 1.00 50.09 68 GLY A CA 1
ATOM 524 C C . GLY A 1 68 ? 10.224 3.832 11.121 1.00 50.09 68 GLY A C 1
ATOM 525 O O . GLY A 1 68 ? 11.189 3.404 11.748 1.00 50.09 68 GLY A O 1
ATOM 526 N N . ASN A 1 69 ? 9.409 3.002 10.469 1.00 50.62 69 ASN A N 1
ATOM 527 C CA . ASN A 1 69 ? 9.594 1.546 10.481 1.00 50.62 69 ASN A CA 1
ATOM 528 C C . ASN A 1 69 ? 10.288 1.038 9.205 1.00 50.62 69 ASN A C 1
ATOM 530 O O . ASN A 1 69 ? 9.728 0.268 8.435 1.00 50.62 69 ASN A O 1
ATOM 534 N N . HIS A 1 70 ? 11.544 1.451 9.020 1.00 48.53 70 HIS A N 1
ATOM 535 C CA . HIS A 1 70 ? 12.485 0.858 8.057 1.00 48.53 70 HIS A CA 1
ATOM 536 C C . HIS A 1 70 ? 13.576 0.014 8.739 1.00 48.53 70 HIS A C 1
ATOM 538 O O . HIS A 1 70 ? 14.669 -0.076 8.206 1.00 48.53 70 HIS A O 1
ATOM 544 N N . ASN A 1 71 ? 13.326 -0.575 9.914 1.00 39.00 71 ASN A N 1
ATOM 545 C CA . ASN A 1 71 ? 14.271 -1.503 10.549 1.00 39.00 71 ASN A CA 1
ATOM 546 C C . ASN A 1 71 ? 13.536 -2.534 11.420 1.00 39.00 71 ASN A C 1
ATOM 548 O O . ASN A 1 71 ? 13.320 -2.306 12.612 1.00 39.00 71 ASN A O 1
ATOM 552 N N . VAL A 1 72 ? 13.185 -3.661 10.811 1.00 37.38 72 VAL A N 1
ATOM 553 C CA . VAL A 1 72 ? 13.229 -5.000 11.421 1.00 37.38 72 VAL A CA 1
ATOM 554 C C . VAL A 1 72 ? 13.687 -5.976 10.356 1.00 37.38 72 VAL A C 1
ATOM 556 O O . VAL A 1 72 ? 13.257 -5.790 9.197 1.00 37.38 72 VAL A O 1
#

Mean predicted aligned error: 8.99 Å

Foldseek 3Di:
DDEAPADADDPPDDDDAPPPPNDHDPPDDHDYDYDDDPPDDDDDDDPDDDDDPPPDDDDDDPDDDDPPPPDD

Radius of gyration: 13.49 Å; Cα contacts (8 Å, |Δi|>4): 39; chains: 1; bounding box: 32×22×33 Å

Solvent-accessible surface area (backbone atoms only — not comparable to full-atom values): 5584 Å² total; per-residue (Å²): 140,69,78,44,72,71,50,78,62,61,97,85,64,88,88,73,62,63,56,66,94,82,49,65,63,87,91,70,60,73,56,77,58,88,77,70,62,90,95,60,82,89,84,88,78,82,90,74,88,86,71,55,81,100,76,57,83,91,85,87,77,88,76,79,91,65,99,72,84,87,79,131